Protein AF-A7HI52-F1 (afdb_monomer)

Sequence (106 aa):
MAKKPPDAALPSAEKLMQTFRMSRDLVMFLKGEATRRGSDLTGYVTRVLEGLRNHFGLPPPAARLLDQDREALGLDPADYLLHLLYERSIAVREKGPAFDAKQTKR

Structure (mmCIF, N/CA/C/O backbone):
data_AF-A7HI52-F1
#
_entry.id   AF-A7HI52-F1
#
loop_
_atom_site.group_PDB
_atom_site.id
_atom_site.type_symbol
_atom_site.label_atom_id
_atom_site.label_alt_id
_atom_site.label_comp_id
_atom_site.label_asym_id
_atom_site.label_entity_id
_atom_site.label_seq_id
_atom_site.pdbx_PDB_ins_code
_atom_site.Cartn_x
_atom_site.Cartn_y
_atom_site.Cartn_z
_atom_site.occupancy
_atom_site.B_iso_or_equiv
_atom_site.auth_seq_id
_atom_site.auth_comp_id
_atom_site.auth_asym_id
_atom_site.auth_atom_id
_atom_site.pdbx_PDB_model_num
ATOM 1 N N . MET A 1 1 ? 35.795 -46.468 -3.192 1.00 46.09 1 MET A N 1
ATOM 2 C CA . MET A 1 1 ? 35.254 -45.404 -4.066 1.00 46.09 1 MET A CA 1
ATOM 3 C C . MET A 1 1 ? 34.108 -44.734 -3.323 1.00 46.09 1 MET A C 1
ATOM 5 O O . MET A 1 1 ? 33.107 -45.392 -3.071 1.00 46.09 1 MET A O 1
ATOM 9 N N . ALA A 1 2 ? 34.295 -43.501 -2.847 1.00 47.50 2 ALA A N 1
ATOM 10 C CA . ALA A 1 2 ? 33.302 -42.805 -2.027 1.00 47.50 2 ALA A CA 1
ATOM 11 C C . ALA A 1 2 ? 32.218 -42.172 -2.916 1.00 47.50 2 ALA A C 1
ATOM 13 O O . ALA A 1 2 ? 32.522 -41.454 -3.867 1.00 47.50 2 ALA A O 1
ATOM 14 N N . LYS A 1 3 ? 30.956 -42.479 -2.610 1.00 48.06 3 LYS A N 1
ATOM 15 C CA . LYS A 1 3 ? 29.752 -42.019 -3.308 1.00 48.06 3 LYS A CA 1
ATOM 16 C C . LYS A 1 3 ? 29.521 -40.538 -2.969 1.00 48.06 3 LYS A C 1
ATOM 18 O O . LYS A 1 3 ? 29.233 -40.216 -1.820 1.00 48.06 3 LYS A O 1
ATOM 23 N N . LYS A 1 4 ? 29.691 -39.645 -3.950 1.00 46.19 4 LYS A N 1
ATOM 24 C CA . LYS A 1 4 ? 29.378 -38.209 -3.837 1.00 46.19 4 LYS A CA 1
ATOM 25 C C . LYS A 1 4 ? 27.881 -38.060 -3.488 1.00 46.19 4 LYS A C 1
ATOM 27 O O . LYS A 1 4 ? 27.075 -38.739 -4.131 1.00 46.19 4 LYS A O 1
ATOM 32 N N . PRO A 1 5 ? 27.489 -37.261 -2.478 1.00 51.75 5 PRO A N 1
ATOM 33 C CA . PRO A 1 5 ? 26.074 -37.030 -2.205 1.00 51.75 5 PRO A CA 1
ATOM 34 C C . PRO A 1 5 ? 25.438 -36.304 -3.402 1.00 51.75 5 PRO A C 1
ATOM 36 O O . PRO A 1 5 ? 26.149 -35.588 -4.114 1.00 51.75 5 PRO A O 1
ATOM 39 N N . PRO A 1 6 ? 24.137 -36.514 -3.668 1.00 50.50 6 PRO A N 1
ATOM 40 C CA . PRO A 1 6 ? 23.458 -35.829 -4.756 1.00 50.50 6 PRO A CA 1
ATOM 41 C C . PRO A 1 6 ? 23.530 -34.325 -4.501 1.00 50.50 6 PRO A C 1
ATOM 43 O O . PRO A 1 6 ? 23.177 -33.869 -3.412 1.00 50.50 6 PRO A O 1
ATOM 46 N N . ASP A 1 7 ? 24.014 -33.578 -5.497 1.00 49.81 7 ASP A N 1
ATOM 47 C CA . ASP A 1 7 ? 23.885 -32.126 -5.536 1.00 49.81 7 ASP A CA 1
ATOM 48 C C . ASP A 1 7 ? 22.406 -31.812 -5.299 1.00 49.81 7 ASP A C 1
ATOM 50 O O . ASP A 1 7 ? 21.547 -32.123 -6.129 1.00 49.81 7 ASP A O 1
ATOM 54 N N . ALA A 1 8 ? 22.098 -31.266 -4.123 1.00 52.03 8 ALA A N 1
ATOM 55 C CA . ALA A 1 8 ? 20.802 -30.687 -3.844 1.00 52.03 8 ALA A CA 1
ATOM 56 C C . ALA A 1 8 ? 20.658 -29.513 -4.812 1.00 52.03 8 ALA A C 1
ATOM 58 O O . ALA A 1 8 ? 21.169 -28.423 -4.557 1.00 52.03 8 ALA A O 1
ATOM 59 N N . ALA A 1 9 ? 20.049 -29.780 -5.967 1.00 51.41 9 ALA A N 1
ATOM 60 C CA . ALA A 1 9 ? 19.682 -28.771 -6.934 1.00 51.41 9 ALA A CA 1
ATOM 61 C C . ALA A 1 9 ? 18.914 -27.686 -6.178 1.00 51.41 9 ALA A C 1
ATOM 63 O O . ALA A 1 9 ? 17.797 -27.908 -5.706 1.00 51.41 9 ALA A O 1
ATOM 64 N N . LEU A 1 10 ? 19.559 -26.531 -6.011 1.00 52.94 10 LEU A N 1
ATOM 65 C CA . LEU A 1 10 ? 18.901 -25.306 -5.592 1.00 52.94 10 LEU A CA 1
ATOM 66 C C . LEU A 1 10 ? 17.658 -25.165 -6.480 1.00 52.94 10 LEU A C 1
ATOM 68 O O . LEU A 1 10 ? 17.802 -25.319 -7.698 1.00 52.94 10 LEU A O 1
ATOM 72 N N . PRO A 1 11 ? 16.455 -24.925 -5.927 1.00 51.03 11 PRO A N 1
ATOM 73 C CA . PRO A 1 11 ? 15.306 -24.640 -6.766 1.00 51.03 11 PRO A CA 1
ATOM 74 C C . PRO A 1 11 ? 15.713 -23.503 -7.697 1.00 51.03 11 PRO A C 1
ATOM 76 O O . PRO A 1 11 ? 16.137 -22.438 -7.241 1.00 51.03 11 PRO A O 1
ATOM 79 N N . SER A 1 12 ? 15.678 -23.786 -9.000 1.00 49.41 12 SER A N 1
ATOM 80 C CA . SER A 1 12 ? 15.876 -22.793 -10.044 1.00 49.41 12 SER A CA 1
ATOM 81 C C . SER A 1 12 ? 15.043 -21.577 -9.659 1.00 49.41 12 SER A C 1
ATOM 83 O O . SER A 1 12 ? 13.832 -21.696 -9.465 1.00 49.41 12 SER A O 1
ATOM 85 N N . ALA A 1 13 ? 15.695 -20.427 -9.481 1.00 65.81 13 ALA A N 1
ATOM 86 C CA . ALA A 1 13 ? 15.044 -19.135 -9.303 1.00 65.81 13 ALA A CA 1
ATOM 87 C C . ALA A 1 13 ? 14.391 -18.727 -10.632 1.00 65.81 13 ALA A C 1
ATOM 89 O O . ALA A 1 13 ? 14.764 -17.731 -11.253 1.00 65.81 13 ALA A O 1
ATOM 90 N N . GLU A 1 14 ? 13.489 -19.570 -11.123 1.00 79.44 14 GLU A N 1
ATOM 91 C CA . GLU A 1 14 ? 12.862 -19.436 -12.417 1.00 79.44 14 GLU A CA 1
ATOM 92 C C . GLU A 1 14 ? 11.999 -18.180 -12.386 1.00 79.44 14 GLU A C 1
ATOM 94 O O . GLU A 1 14 ? 10.993 -18.088 -11.680 1.00 79.44 14 GLU A O 1
ATOM 99 N N . LYS A 1 15 ? 12.446 -17.164 -13.122 1.00 79.50 15 LYS A N 1
ATOM 100 C CA . LYS A 1 15 ? 11.694 -15.929 -13.296 1.00 79.50 15 LYS A CA 1
ATOM 101 C C . LYS A 1 15 ? 10.717 -16.137 -14.441 1.00 79.50 15 LYS A C 1
ATOM 103 O O . LYS A 1 15 ? 11.129 -16.258 -15.592 1.00 79.50 15 LYS A O 1
ATOM 108 N N . LEU A 1 16 ? 9.428 -16.138 -14.124 1.00 88.75 16 LEU A N 1
ATOM 109 C CA . LEU A 1 16 ? 8.372 -16.175 -15.128 1.00 88.75 16 LEU A CA 1
ATOM 110 C C . LEU A 1 16 ? 8.139 -14.771 -15.692 1.00 88.75 16 LEU A C 1
ATOM 112 O O . LEU A 1 16 ? 8.006 -13.798 -14.946 1.00 88.75 16 LEU A O 1
ATOM 116 N N . MET A 1 17 ? 8.079 -14.662 -17.019 1.00 91.19 17 MET A N 1
ATOM 117 C CA . MET A 1 17 ? 7.721 -13.413 -17.685 1.00 91.19 17 MET A CA 1
ATOM 118 C C . MET A 1 17 ? 6.199 -13.262 -17.702 1.00 91.19 17 MET A C 1
ATOM 120 O O . MET A 1 17 ? 5.498 -14.082 -18.287 1.00 91.19 17 MET A O 1
ATOM 124 N N . GLN A 1 18 ? 5.700 -12.178 -17.110 1.00 91.31 18 GLN A N 1
ATOM 125 C CA . GLN A 1 18 ? 4.283 -11.823 -17.125 1.00 91.31 18 GLN A CA 1
ATOM 126 C C . GLN A 1 18 ? 4.091 -10.458 -17.785 1.00 91.31 18 GLN A C 1
ATOM 128 O O . GLN A 1 18 ? 4.784 -9.493 -17.466 1.00 91.31 18 GLN A O 1
ATOM 133 N N . THR A 1 19 ? 3.125 -10.361 -18.699 1.00 94.19 19 THR A N 1
ATOM 134 C CA . THR A 1 19 ? 2.705 -9.084 -19.292 1.00 94.19 19 THR A CA 1
ATOM 135 C C . THR A 1 19 ? 1.412 -8.607 -18.641 1.00 94.19 19 THR A C 1
ATOM 137 O O . THR A 1 19 ? 0.465 -9.378 -18.495 1.00 94.19 19 THR A O 1
ATOM 140 N N . PHE A 1 20 ? 1.360 -7.326 -18.286 1.00 93.62 20 PHE A N 1
ATOM 141 C CA . PHE A 1 20 ? 0.172 -6.666 -17.750 1.00 93.62 20 PHE A CA 1
ATOM 142 C C . PHE A 1 20 ? -0.278 -5.552 -18.692 1.00 93.62 20 PHE A C 1
ATOM 144 O O . PHE A 1 20 ? 0.546 -4.853 -19.281 1.00 93.62 20 PHE A O 1
ATOM 151 N N . ARG A 1 21 ? -1.593 -5.352 -18.800 1.00 96.56 21 ARG A N 1
ATOM 152 C CA . ARG A 1 21 ? -2.162 -4.142 -19.403 1.00 96.56 21 ARG A CA 1
ATOM 153 C C . ARG A 1 21 ? -2.471 -3.158 -18.284 1.00 96.56 21 ARG A C 1
ATOM 155 O O . ARG A 1 21 ? -3.176 -3.503 -17.344 1.00 96.56 21 ARG A O 1
ATOM 162 N N . MET A 1 22 ? -1.928 -1.952 -18.384 1.00 96.38 22 MET A N 1
ATOM 163 C CA . MET A 1 22 ? -2.048 -0.905 -17.371 1.00 96.38 22 MET A CA 1
ATOM 164 C C . MET A 1 22 ? -2.388 0.421 -18.046 1.00 96.38 22 MET A C 1
ATOM 166 O O . MET A 1 22 ? -2.053 0.628 -19.215 1.00 96.38 22 MET A O 1
ATOM 170 N N . SER A 1 23 ? -3.031 1.328 -17.312 1.00 98.12 23 SER A N 1
ATOM 171 C CA . SER A 1 23 ? -3.221 2.694 -17.796 1.00 98.12 23 SER A CA 1
ATOM 172 C C . SER A 1 23 ? -1.868 3.386 -17.983 1.00 98.12 23 SER A C 1
ATOM 174 O O . SER A 1 23 ? -0.882 3.073 -17.306 1.00 98.12 23 SER A O 1
ATOM 176 N N . ARG A 1 24 ? -1.819 4.360 -18.898 1.00 97.75 24 ARG A N 1
ATOM 177 C CA . ARG A 1 24 ? -0.614 5.166 -19.129 1.00 97.75 24 ARG A CA 1
ATOM 178 C C . ARG A 1 24 ? -0.131 5.824 -17.836 1.00 97.75 24 ARG A C 1
ATOM 180 O O . ARG A 1 24 ? 1.063 5.779 -17.551 1.00 97.75 24 ARG A O 1
ATOM 187 N N . ASP A 1 25 ? -1.053 6.383 -17.058 1.00 98.38 25 ASP A N 1
ATOM 188 C CA . ASP A 1 25 ? -0.736 7.104 -15.825 1.00 98.38 25 ASP A CA 1
ATOM 189 C C . ASP A 1 25 ? -0.107 6.187 -14.777 1.00 98.38 25 ASP A C 1
ATOM 191 O O . ASP A 1 25 ? 0.896 6.556 -14.166 1.00 98.38 25 ASP A O 1
ATOM 195 N N . LEU A 1 26 ? -0.609 4.953 -14.640 1.00 97.81 26 LEU A N 1
ATOM 196 C CA . LEU A 1 26 ? -0.014 3.964 -13.744 1.00 97.81 26 LEU A CA 1
ATOM 197 C C . LEU A 1 26 ? 1.412 3.607 -14.180 1.00 97.81 26 LEU A C 1
ATOM 199 O O . LEU A 1 26 ? 2.325 3.603 -13.358 1.00 97.81 26 LEU A O 1
ATOM 203 N N . VAL A 1 27 ? 1.641 3.369 -15.475 1.00 97.31 27 VAL A N 1
ATOM 204 C CA . VAL A 1 27 ? 2.992 3.068 -15.984 1.00 97.31 27 VAL A CA 1
ATOM 205 C C . VAL A 1 27 ? 3.951 4.235 -15.736 1.00 97.31 27 VAL A C 1
ATOM 207 O O . VAL A 1 27 ? 5.096 4.016 -15.340 1.00 97.31 27 VAL A O 1
ATOM 210 N N . MET A 1 28 ? 3.500 5.475 -15.945 1.00 98.19 28 MET A N 1
ATOM 211 C CA . MET A 1 28 ? 4.311 6.669 -15.689 1.00 98.19 28 MET A CA 1
ATOM 212 C C . MET A 1 28 ? 4.637 6.827 -14.202 1.00 98.19 28 MET A C 1
ATOM 214 O O . MET A 1 28 ? 5.790 7.091 -13.857 1.00 98.19 28 MET A O 1
ATOM 218 N N . PHE A 1 29 ? 3.656 6.605 -13.327 1.00 98.06 29 PHE A N 1
ATOM 219 C CA . PHE A 1 29 ? 3.852 6.610 -11.881 1.00 98.06 29 PHE A CA 1
ATOM 220 C C . PHE A 1 29 ? 4.899 5.573 -11.448 1.00 98.06 29 PHE A C 1
ATOM 222 O O . PHE A 1 29 ? 5.875 5.931 -10.786 1.00 98.06 29 PHE A O 1
ATOM 229 N N . LEU A 1 30 ? 4.754 4.315 -11.886 1.00 97.50 30 LEU A N 1
ATOM 230 C CA . LEU A 1 30 ? 5.672 3.226 -11.538 1.00 97.50 30 LEU A CA 1
ATOM 231 C C . LEU A 1 30 ? 7.101 3.497 -12.030 1.00 97.50 30 LEU A C 1
ATOM 233 O O . LEU A 1 30 ? 8.061 3.276 -11.295 1.00 97.50 30 LEU A O 1
ATOM 237 N N . LYS A 1 31 ? 7.264 4.026 -13.252 1.00 97.50 31 LYS A N 1
ATOM 238 C CA . LYS A 1 31 ? 8.581 4.427 -13.781 1.00 97.50 31 LYS A CA 1
ATOM 239 C C . LYS A 1 31 ? 9.216 5.546 -12.954 1.00 97.50 31 LYS A C 1
ATOM 241 O O . LYS A 1 31 ? 10.422 5.513 -12.702 1.00 97.50 31 LYS A O 1
ATOM 246 N N . GLY A 1 32 ? 8.419 6.527 -12.530 1.00 98.00 32 GLY A N 1
ATOM 247 C CA . GLY A 1 32 ? 8.881 7.617 -11.673 1.00 98.00 32 GLY A CA 1
ATOM 248 C C . GLY A 1 32 ? 9.362 7.119 -10.309 1.00 98.00 32 GLY A C 1
ATOM 249 O O . GLY A 1 32 ? 10.442 7.497 -9.861 1.00 98.00 32 GLY A O 1
ATOM 250 N N . GLU A 1 33 ? 8.599 6.230 -9.676 1.00 97.94 33 GLU A N 1
ATOM 251 C CA . GLU A 1 33 ? 8.977 5.596 -8.410 1.00 97.94 33 GLU A CA 1
ATOM 252 C C . GLU A 1 33 ? 10.239 4.732 -8.525 1.00 97.94 33 GLU A C 1
ATOM 254 O O . GLU A 1 33 ? 11.137 4.837 -7.687 1.00 97.94 33 GLU A O 1
ATOM 259 N N . ALA A 1 34 ? 10.338 3.923 -9.583 1.00 97.75 34 ALA A N 1
ATOM 260 C CA . ALA A 1 34 ? 11.514 3.105 -9.851 1.00 97.75 34 ALA A CA 1
ATOM 261 C C . ALA A 1 34 ? 12.774 3.981 -9.983 1.00 97.75 34 ALA A C 1
ATOM 263 O O . ALA A 1 34 ? 13.778 3.736 -9.314 1.00 97.75 34 ALA A O 1
ATOM 264 N N . THR A 1 35 ? 12.676 5.077 -10.745 1.00 97.81 35 THR A N 1
ATOM 265 C CA . THR A 1 35 ? 13.766 6.051 -10.921 1.00 97.81 35 THR A CA 1
ATOM 266 C C . THR A 1 35 ? 14.172 6.695 -9.595 1.00 97.81 35 THR A C 1
ATOM 268 O O . THR A 1 35 ? 15.360 6.741 -9.281 1.00 97.81 35 THR A O 1
ATOM 271 N N . ARG A 1 36 ? 13.206 7.143 -8.775 1.00 96.88 36 ARG A N 1
ATOM 272 C CA . ARG A 1 36 ? 13.476 7.736 -7.449 1.00 96.88 36 ARG A CA 1
ATOM 273 C C . ARG A 1 36 ? 14.249 6.800 -6.522 1.00 96.88 36 ARG A C 1
ATOM 275 O O . ARG A 1 36 ? 15.005 7.269 -5.678 1.00 96.88 36 ARG A O 1
ATOM 282 N N . ARG A 1 37 ? 14.050 5.490 -6.664 1.00 93.06 37 ARG A N 1
ATOM 283 C CA . ARG A 1 37 ? 14.713 4.458 -5.855 1.00 93.06 37 ARG A CA 1
ATOM 284 C C . ARG A 1 37 ? 15.984 3.897 -6.496 1.00 93.06 37 ARG A C 1
ATOM 286 O O . ARG A 1 37 ? 16.592 3.010 -5.905 1.00 93.06 37 ARG A O 1
ATOM 293 N N . GLY A 1 38 ? 16.380 4.387 -7.673 1.00 95.75 38 GLY A N 1
ATOM 294 C CA . GLY A 1 38 ? 17.531 3.861 -8.411 1.00 95.75 38 GLY A CA 1
ATOM 295 C C . GLY A 1 38 ? 17.351 2.411 -8.875 1.00 95.75 38 GLY A C 1
ATOM 296 O O . GLY A 1 38 ? 18.335 1.691 -9.007 1.00 95.75 38 GLY A O 1
ATOM 297 N N . SER A 1 39 ? 16.110 1.965 -9.082 1.00 94.69 39 SER A N 1
ATOM 298 C CA . SER A 1 39 ? 15.775 0.605 -9.522 1.00 94.69 39 SER A CA 1
ATOM 299 C C . SER A 1 39 ? 15.165 0.616 -10.920 1.00 94.69 39 SER A C 1
ATOM 301 O O . SER A 1 39 ? 14.485 1.573 -11.289 1.00 94.69 39 SER A O 1
ATOM 303 N N . ASP A 1 40 ? 15.338 -0.462 -11.686 1.00 95.88 40 ASP A N 1
ATOM 304 C CA . ASP A 1 40 ? 14.549 -0.652 -12.904 1.00 95.88 40 ASP A CA 1
ATOM 305 C C . ASP A 1 40 ? 13.062 -0.915 -12.579 1.00 95.88 40 ASP A C 1
ATOM 307 O O . ASP A 1 40 ? 12.685 -1.214 -11.440 1.00 95.88 40 ASP A O 1
ATOM 311 N N . LEU A 1 41 ? 12.198 -0.764 -13.589 1.00 95.75 41 LEU A N 1
ATOM 312 C CA . LEU A 1 41 ? 10.749 -0.898 -13.420 1.00 95.75 41 LEU A CA 1
ATOM 313 C C . LEU A 1 41 ? 10.348 -2.296 -12.927 1.00 95.75 41 LEU A C 1
ATOM 315 O O . LEU A 1 41 ? 9.469 -2.409 -12.075 1.00 95.75 41 LEU A O 1
ATOM 319 N N . THR A 1 42 ? 10.986 -3.345 -13.442 1.00 94.88 42 THR A N 1
ATOM 320 C CA . THR A 1 42 ? 10.688 -4.729 -13.061 1.00 94.88 42 THR A CA 1
ATOM 321 C C . THR A 1 42 ? 11.055 -4.963 -11.602 1.00 94.88 42 THR A C 1
ATOM 323 O O . THR A 1 42 ? 10.228 -5.442 -10.837 1.00 94.88 42 THR A O 1
ATOM 326 N N . GLY A 1 43 ? 12.258 -4.566 -11.185 1.00 94.31 43 GLY A N 1
ATOM 327 C CA . GLY A 1 43 ? 12.725 -4.668 -9.808 1.00 94.31 43 GLY A CA 1
ATOM 328 C C . GLY A 1 43 ? 11.835 -3.898 -8.837 1.00 94.31 43 GLY A C 1
ATOM 329 O O . GLY A 1 43 ? 11.500 -4.417 -7.771 1.00 94.31 43 GLY A O 1
ATOM 330 N N . TYR A 1 44 ? 11.389 -2.696 -9.218 1.00 96.19 44 TYR A N 1
ATOM 331 C CA . TYR A 1 44 ? 10.442 -1.927 -8.414 1.00 96.19 44 TYR A CA 1
ATOM 332 C C . TYR A 1 44 ? 9.097 -2.648 -8.264 1.00 96.19 44 TYR A C 1
ATOM 334 O O . TYR A 1 44 ? 8.630 -2.849 -7.142 1.00 96.19 44 TYR A O 1
ATOM 342 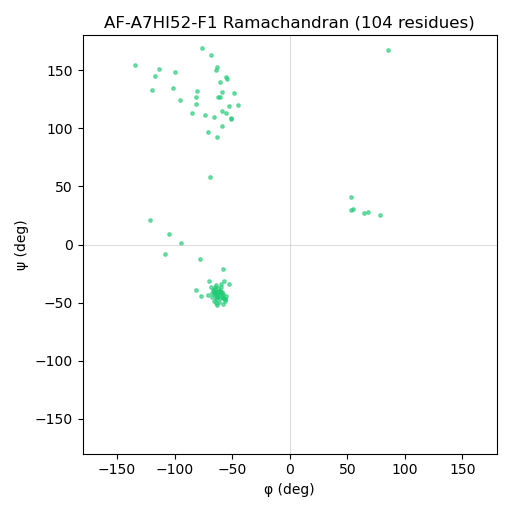N N . VAL A 1 45 ? 8.487 -3.071 -9.376 1.00 95.56 45 VAL A N 1
ATOM 343 C CA . VAL A 1 45 ? 7.174 -3.735 -9.363 1.00 95.56 45 VAL A CA 1
ATOM 344 C C . VAL A 1 45 ? 7.238 -5.060 -8.607 1.00 95.56 45 VAL A C 1
ATOM 346 O O . VAL A 1 45 ? 6.396 -5.300 -7.745 1.00 95.56 45 VAL A O 1
ATOM 349 N N . THR A 1 46 ? 8.260 -5.885 -8.847 1.00 94.00 46 THR A N 1
ATOM 350 C CA . THR A 1 46 ? 8.459 -7.143 -8.118 1.00 94.00 46 THR A CA 1
ATOM 351 C C . THR A 1 46 ? 8.600 -6.895 -6.623 1.00 94.00 46 THR A C 1
ATOM 353 O O . THR A 1 46 ? 7.916 -7.549 -5.846 1.00 94.00 46 THR A O 1
ATOM 356 N N . ARG A 1 47 ? 9.399 -5.904 -6.202 1.00 93.75 47 ARG A N 1
ATOM 357 C CA . ARG A 1 47 ? 9.532 -5.550 -4.781 1.00 93.75 47 ARG A CA 1
ATOM 358 C C . ARG A 1 47 ? 8.188 -5.175 -4.156 1.00 93.75 47 ARG A C 1
ATOM 360 O O . ARG A 1 47 ? 7.932 -5.553 -3.017 1.00 93.75 47 ARG A O 1
ATOM 367 N N . VAL A 1 48 ? 7.357 -4.402 -4.855 1.00 94.19 48 VAL A N 1
ATOM 368 C CA . VAL A 1 48 ? 6.040 -3.989 -4.345 1.00 94.19 48 VAL A CA 1
ATOM 369 C C . VAL A 1 48 ? 5.100 -5.189 -4.225 1.00 94.19 48 VAL A C 1
ATOM 371 O O . VAL A 1 48 ? 4.460 -5.348 -3.190 1.00 94.19 48 VAL A O 1
ATOM 374 N N . LEU A 1 49 ? 5.048 -6.053 -5.241 1.00 93.56 49 LEU A N 1
ATOM 375 C CA . LEU A 1 49 ? 4.191 -7.244 -5.240 1.00 93.56 49 LEU A CA 1
ATOM 376 C C . LEU A 1 49 ? 4.644 -8.287 -4.209 1.00 93.56 49 LEU A C 1
ATOM 378 O O . LEU A 1 49 ? 3.816 -8.848 -3.494 1.00 93.56 49 LEU A O 1
ATOM 382 N N . GLU A 1 50 ? 5.951 -8.522 -4.086 1.00 92.75 50 GLU A N 1
ATOM 383 C CA . GLU A 1 50 ? 6.504 -9.359 -3.020 1.00 92.75 50 GLU A CA 1
ATOM 384 C C . GLU A 1 50 ? 6.226 -8.752 -1.652 1.00 92.75 50 GLU A C 1
ATOM 386 O O . GLU A 1 50 ? 5.817 -9.474 -0.749 1.00 92.75 50 GLU A O 1
ATOM 391 N N . GLY A 1 51 ? 6.380 -7.432 -1.523 1.00 92.06 51 GLY A N 1
ATOM 392 C CA . GLY A 1 51 ? 6.060 -6.689 -0.313 1.00 92.06 51 GLY A CA 1
ATOM 393 C C . GLY A 1 51 ? 4.616 -6.888 0.129 1.00 92.06 51 GLY A C 1
ATOM 394 O O . GLY A 1 51 ? 4.368 -7.212 1.285 1.00 92.06 51 GLY A O 1
ATOM 395 N N . LEU A 1 52 ? 3.661 -6.785 -0.794 1.00 90.38 52 LEU A N 1
ATOM 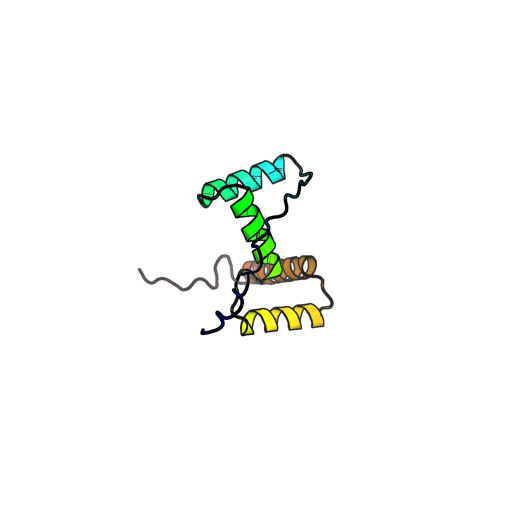396 C CA . LEU A 1 52 ? 2.258 -7.071 -0.499 1.00 90.38 52 LEU A CA 1
ATOM 397 C C . LEU A 1 52 ? 2.060 -8.520 -0.026 1.00 90.38 52 LEU A C 1
ATOM 399 O O . LEU A 1 52 ? 1.316 -8.764 0.917 1.00 90.38 52 LEU A O 1
ATOM 403 N N . ARG A 1 53 ? 2.751 -9.481 -0.649 1.00 88.88 53 ARG A N 1
ATOM 404 C CA . ARG A 1 53 ? 2.667 -10.902 -0.284 1.00 88.88 53 ARG A CA 1
ATOM 405 C C . ARG A 1 53 ? 3.308 -11.220 1.073 1.00 88.88 53 ARG A C 1
ATOM 407 O O . ARG A 1 53 ? 2.887 -12.174 1.718 1.00 88.88 53 ARG A O 1
ATOM 414 N N . ASN A 1 54 ? 4.353 -10.497 1.474 1.00 89.81 54 ASN A N 1
ATOM 415 C CA . ASN A 1 54 ? 5.192 -10.835 2.631 1.00 89.81 54 ASN A CA 1
ATOM 416 C C . ASN A 1 54 ? 5.249 -9.742 3.707 1.00 89.81 54 ASN A C 1
ATOM 418 O O . ASN A 1 54 ? 6.203 -9.696 4.490 1.00 89.81 54 ASN A O 1
ATOM 422 N N . HIS A 1 55 ? 4.257 -8.851 3.730 1.00 91.25 55 HIS A N 1
ATOM 423 C CA . HIS A 1 55 ? 4.197 -7.713 4.649 1.00 91.25 55 HIS A CA 1
ATOM 424 C C . HIS A 1 55 ? 5.460 -6.839 4.616 1.00 91.25 55 HIS A C 1
ATOM 426 O O . HIS A 1 55 ? 5.974 -6.418 5.648 1.00 91.25 55 HIS A O 1
ATOM 432 N N . PHE A 1 56 ? 6.004 -6.595 3.424 1.00 91.75 56 PHE A N 1
ATOM 433 C CA . PHE A 1 56 ? 7.193 -5.774 3.168 1.00 91.75 56 PHE A CA 1
ATOM 434 C C . PHE A 1 56 ? 8.424 -6.180 3.994 1.00 91.75 56 PHE A C 1
ATOM 436 O O . PHE A 1 56 ? 9.288 -5.349 4.286 1.00 91.75 56 PHE A O 1
ATOM 443 N N . GLY A 1 57 ? 8.526 -7.467 4.338 1.00 90.88 57 GLY A N 1
ATOM 444 C CA . GLY A 1 57 ? 9.620 -8.007 5.142 1.00 90.88 57 GLY A CA 1
ATOM 445 C C . GLY A 1 57 ? 9.493 -7.733 6.641 1.00 90.88 57 GLY A C 1
ATOM 446 O O . GLY A 1 57 ? 10.512 -7.696 7.334 1.00 90.88 57 GLY A O 1
ATOM 447 N N . LEU A 1 58 ? 8.274 -7.531 7.158 1.00 93.75 58 LEU A N 1
ATOM 448 C CA . LEU A 1 58 ? 8.047 -7.486 8.602 1.00 93.75 58 LEU A CA 1
ATOM 449 C C . LEU A 1 58 ? 8.571 -8.764 9.285 1.00 93.75 58 LEU A C 1
ATOM 451 O O . LEU A 1 58 ? 8.448 -9.862 8.732 1.00 93.75 58 LEU A O 1
ATOM 455 N N . PRO A 1 59 ? 9.122 -8.661 10.512 1.00 95.50 59 PRO A N 1
ATOM 456 C CA . PRO A 1 59 ? 9.517 -9.834 11.279 1.00 95.50 59 PRO A CA 1
ATOM 457 C C . PRO A 1 59 ? 8.348 -10.822 11.432 1.00 95.50 59 PRO A C 1
ATOM 459 O O . PRO A 1 59 ? 7.221 -10.380 11.675 1.00 95.50 59 PRO A O 1
ATOM 462 N N . PRO A 1 60 ? 8.587 -12.148 11.387 1.00 93.25 60 PRO A N 1
ATOM 463 C CA . PRO A 1 60 ? 7.514 -13.144 11.417 1.00 93.25 60 PRO A CA 1
ATOM 464 C C . PRO A 1 60 ? 6.507 -13.014 12.572 1.00 93.25 60 PRO A C 1
ATOM 466 O O . PRO A 1 60 ? 5.345 -13.353 12.365 1.00 93.25 60 PRO A O 1
ATOM 469 N N . PRO A 1 61 ? 6.882 -12.573 13.791 1.00 95.06 61 PRO A N 1
ATOM 470 C CA . PRO A 1 61 ? 5.897 -12.308 14.839 1.00 95.06 61 PRO A CA 1
ATOM 471 C C . PRO A 1 61 ? 4.942 -11.156 14.498 1.00 95.06 61 PRO A C 1
ATOM 473 O O . PRO A 1 61 ? 3.749 -11.279 14.732 1.00 95.06 61 PRO A O 1
ATOM 476 N N . ALA A 1 62 ? 5.448 -10.064 13.915 1.00 95.56 62 ALA A N 1
ATOM 477 C CA . ALA A 1 62 ? 4.632 -8.910 13.541 1.00 95.56 62 ALA A CA 1
ATOM 478 C C . ALA A 1 62 ? 3.719 -9.229 12.350 1.00 95.56 62 ALA A C 1
ATOM 480 O O . ALA A 1 62 ? 2.535 -8.917 12.395 1.00 95.56 62 ALA A O 1
ATOM 481 N N . ALA A 1 63 ? 4.248 -9.912 11.329 1.00 95.06 63 ALA A N 1
ATOM 482 C CA . ALA A 1 63 ? 3.456 -10.378 10.191 1.00 95.06 63 ALA A CA 1
ATOM 483 C C . ALA A 1 63 ? 2.285 -11.271 10.641 1.00 95.06 63 ALA A C 1
ATOM 485 O O . ALA A 1 63 ? 1.147 -11.030 10.257 1.00 95.06 63 ALA A O 1
ATOM 486 N N . ARG A 1 64 ? 2.545 -12.227 11.549 1.00 95.56 64 ARG A N 1
ATOM 487 C CA . ARG A 1 64 ? 1.506 -13.110 12.104 1.00 95.56 64 ARG A CA 1
ATOM 488 C C . ARG A 1 64 ? 0.389 -12.363 12.830 1.00 95.56 64 ARG A C 1
ATOM 490 O O . ARG A 1 64 ? -0.755 -12.785 12.735 1.00 95.56 64 ARG A O 1
ATOM 497 N N . LEU A 1 65 ? 0.705 -11.282 13.545 1.00 96.69 65 LEU A N 1
ATOM 498 C CA . LEU A 1 65 ? -0.320 -10.464 14.203 1.00 96.69 65 LEU A CA 1
ATOM 499 C C . LEU A 1 65 ? -1.239 -9.790 13.178 1.00 96.69 65 LEU A C 1
ATOM 501 O O . LEU A 1 65 ? -2.450 -9.794 13.364 1.00 96.69 65 LEU A O 1
ATOM 505 N N . LEU A 1 66 ? -0.678 -9.263 12.086 1.00 95.50 66 LEU A N 1
ATOM 506 C CA . LEU A 1 66 ? -1.463 -8.647 11.012 1.00 95.50 66 LEU A CA 1
ATOM 507 C C . LEU A 1 66 ? -2.290 -9.680 10.237 1.00 95.50 66 LEU A C 1
ATOM 509 O O . LEU A 1 66 ? -3.422 -9.398 9.860 1.00 95.50 66 LEU A O 1
ATOM 513 N N . ASP A 1 67 ? -1.758 -10.887 10.031 1.00 95.25 67 ASP A N 1
ATOM 514 C CA . ASP A 1 67 ? -2.513 -11.977 9.407 1.00 95.25 67 ASP A CA 1
ATOM 515 C C . ASP A 1 67 ? -3.720 -12.392 10.260 1.00 95.25 67 ASP A C 1
ATOM 517 O O . ASP A 1 67 ? -4.817 -12.539 9.726 1.00 95.25 67 ASP A O 1
ATOM 521 N N . GLN A 1 68 ? -3.539 -12.522 11.579 1.00 97.56 68 GLN A N 1
ATOM 522 C CA . GLN A 1 68 ? -4.621 -12.848 12.516 1.00 97.56 68 GLN A CA 1
ATOM 523 C C . GLN A 1 68 ? -5.688 -11.753 12.575 1.00 97.56 68 GLN A C 1
ATOM 525 O O . GLN A 1 68 ? -6.878 -12.056 12.580 1.00 97.56 68 GLN A O 1
ATOM 530 N N . ASP A 1 69 ? -5.270 -10.488 12.608 1.00 97.81 69 ASP 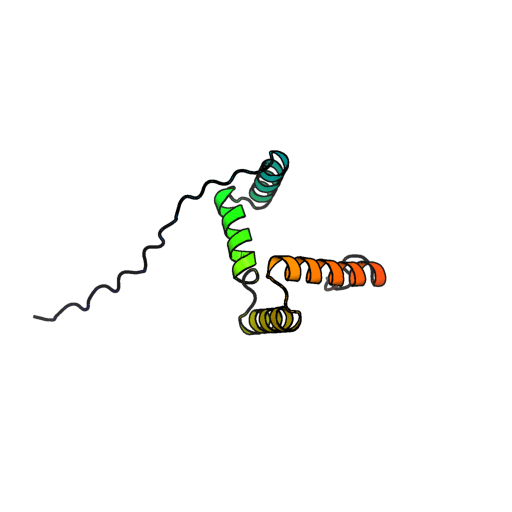A N 1
ATOM 531 C CA . ASP A 1 69 ? -6.176 -9.339 12.609 1.00 97.81 69 ASP A CA 1
ATOM 532 C C . ASP A 1 69 ? -6.990 -9.271 11.309 1.00 97.81 69 ASP A C 1
ATOM 534 O O . ASP A 1 69 ? -8.219 -9.199 11.335 1.00 97.81 69 ASP A O 1
ATOM 538 N N . ARG A 1 70 ? -6.325 -9.430 10.158 1.00 97.12 70 ARG A N 1
ATOM 539 C CA . ARG A 1 70 ? -6.985 -9.525 8.851 1.00 97.12 70 ARG A CA 1
ATOM 540 C C . ARG A 1 70 ? -8.023 -10.648 8.809 1.00 97.12 70 ARG A C 1
ATOM 542 O O . ARG A 1 70 ? -9.129 -10.438 8.311 1.00 97.12 70 ARG A O 1
ATOM 549 N N . GLU A 1 71 ? -7.665 -11.838 9.289 1.00 97.69 71 GLU A N 1
ATOM 550 C CA . GLU A 1 71 ? -8.569 -12.993 9.336 1.00 97.69 71 GLU A CA 1
ATOM 551 C C . GLU A 1 71 ? -9.768 -12.746 10.256 1.00 97.69 71 GLU A C 1
ATOM 553 O O . GLU A 1 71 ? -10.894 -13.063 9.876 1.00 97.69 71 GLU A O 1
ATOM 558 N N . ALA A 1 72 ? -9.554 -12.127 11.419 1.00 98.38 72 ALA A N 1
ATOM 559 C CA . ALA A 1 72 ? -10.623 -11.770 12.349 1.00 98.38 72 ALA A CA 1
ATOM 560 C C . ALA A 1 72 ? -11.597 -10.734 11.763 1.00 98.38 72 ALA A C 1
ATOM 562 O O . ALA A 1 72 ? -12.798 -10.802 12.024 1.00 98.38 72 ALA A O 1
ATOM 563 N N . LEU A 1 73 ? -11.096 -9.806 10.943 1.00 97.75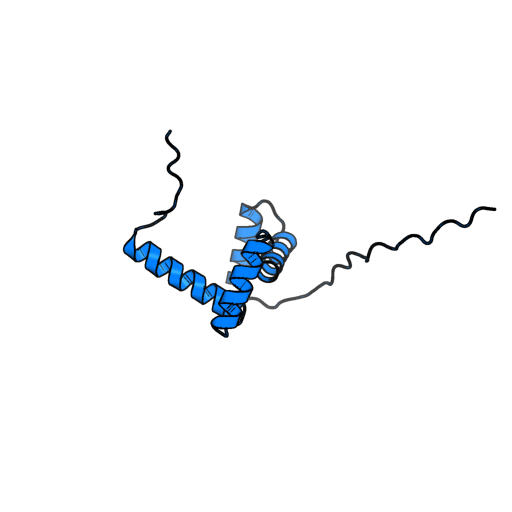 73 LEU A N 1
ATOM 564 C CA . LEU A 1 73 ? -11.910 -8.834 10.209 1.00 97.75 73 LEU A CA 1
ATOM 565 C C . LEU A 1 73 ? -12.592 -9.429 8.965 1.00 97.75 73 LEU A C 1
ATOM 567 O O . LEU A 1 73 ? -13.468 -8.787 8.389 1.00 97.75 73 LEU A O 1
ATOM 571 N N . GLY A 1 74 ? -12.205 -10.636 8.536 1.00 97.88 74 GLY A N 1
ATOM 572 C CA . GLY A 1 74 ? -12.751 -11.285 7.343 1.00 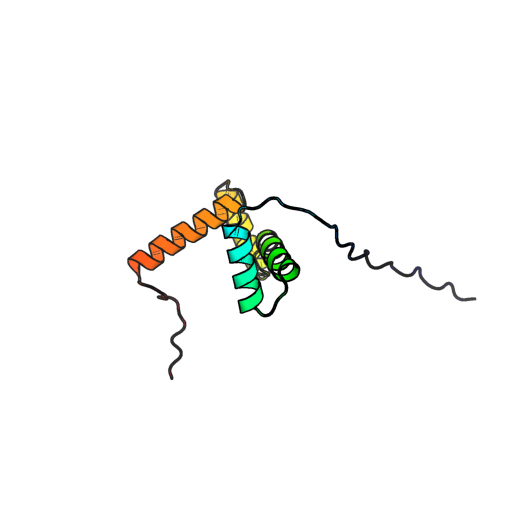97.88 74 GLY A CA 1
ATOM 573 C C . GLY A 1 74 ? -12.372 -10.586 6.034 1.00 97.88 74 GLY A C 1
ATOM 574 O O . GLY A 1 74 ? -13.131 -10.654 5.068 1.00 97.88 74 GLY A O 1
ATOM 575 N N . LEU A 1 75 ? -11.224 -9.901 6.002 1.00 96.94 75 LEU A N 1
ATOM 576 C CA . LEU A 1 75 ? -10.787 -9.103 4.856 1.00 96.94 75 LEU A CA 1
ATOM 577 C C . LEU A 1 75 ? -9.765 -9.844 3.986 1.00 96.94 75 LEU A C 1
ATOM 579 O O . LEU A 1 75 ? -8.928 -10.627 4.461 1.00 96.94 75 LEU A O 1
ATOM 583 N N . ASP A 1 76 ? -9.794 -9.555 2.687 1.00 94.38 76 ASP A N 1
ATOM 584 C CA . ASP A 1 76 ? -8.714 -9.940 1.786 1.00 94.38 76 ASP A CA 1
ATOM 585 C C . ASP A 1 76 ? -7.484 -9.016 1.969 1.00 94.38 76 ASP A C 1
ATOM 587 O O . ASP A 1 76 ? -7.557 -8.008 2.678 1.00 94.38 76 ASP A O 1
ATOM 591 N N . PRO A 1 77 ? -6.312 -9.341 1.389 1.00 91.06 77 PRO A N 1
ATOM 592 C CA . PRO A 1 77 ? -5.11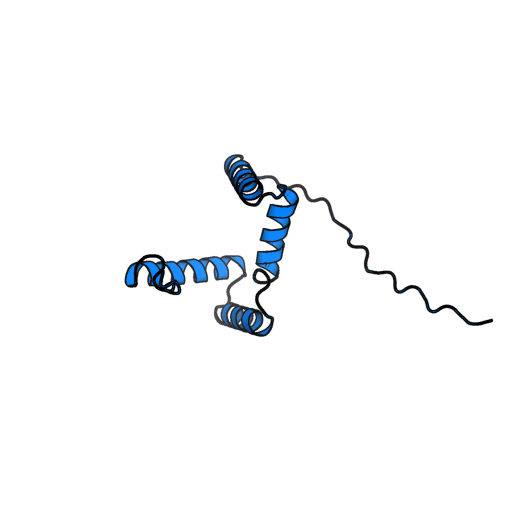5 -8.517 1.561 1.00 91.06 77 PRO A CA 1
ATOM 593 C C . PRO A 1 77 ? -5.242 -7.064 1.069 1.00 91.06 77 PRO A C 1
ATOM 595 O O . PRO A 1 77 ? -4.619 -6.174 1.650 1.00 91.06 77 PRO A O 1
ATOM 598 N N . ALA A 1 78 ? -6.005 -6.809 0.002 1.00 92.25 78 ALA A N 1
ATOM 599 C CA . ALA A 1 78 ? -6.164 -5.469 -0.559 1.00 92.25 78 ALA A CA 1
ATOM 600 C C . ALA A 1 78 ? -7.123 -4.625 0.292 1.00 92.25 78 ALA A C 1
ATOM 602 O O . ALA A 1 78 ? -6.800 -3.480 0.622 1.00 92.25 78 ALA A O 1
ATOM 603 N N . ASP A 1 79 ? -8.245 -5.209 0.713 1.00 95.88 79 ASP A N 1
ATOM 604 C CA . ASP A 1 79 ? -9.210 -4.574 1.610 1.00 95.88 79 ASP A CA 1
ATOM 605 C C . ASP A 1 79 ? -8.607 -4.318 2.992 1.00 95.88 79 ASP A C 1
ATOM 607 O O . ASP A 1 79 ? -8.840 -3.270 3.596 1.00 95.88 79 ASP A O 1
ATOM 611 N N . TYR A 1 80 ? -7.755 -5.223 3.477 1.00 95.88 80 TYR A N 1
ATOM 612 C CA . TYR A 1 80 ? -7.021 -5.010 4.719 1.00 95.88 80 TYR A CA 1
ATOM 613 C C . TYR A 1 80 ? -6.027 -3.848 4.610 1.00 95.88 80 TYR A C 1
ATOM 615 O O . TYR A 1 80 ? -5.947 -3.019 5.514 1.00 95.88 80 TYR A O 1
ATOM 623 N N . LEU A 1 81 ? -5.316 -3.707 3.484 1.00 94.69 81 LEU A N 1
ATOM 624 C CA . LEU A 1 81 ? -4.453 -2.544 3.258 1.00 94.69 81 LEU A CA 1
ATOM 625 C C . LEU A 1 81 ? -5.261 -1.237 3.239 1.00 94.69 81 LEU A C 1
ATOM 627 O O . LEU A 1 81 ? -4.824 -0.238 3.814 1.00 94.69 81 LEU A O 1
ATOM 631 N N . LEU A 1 82 ? -6.441 -1.239 2.612 1.00 96.56 82 LEU A N 1
ATOM 632 C CA . LEU A 1 82 ? -7.349 -0.094 2.633 1.00 96.56 82 LEU A CA 1
ATOM 633 C C . LEU A 1 82 ? -7.811 0.230 4.060 1.00 96.56 82 LEU A C 1
ATOM 635 O O . LEU A 1 82 ? -7.775 1.397 4.452 1.00 96.56 82 LEU A O 1
ATOM 639 N N . HIS A 1 83 ? -8.179 -0.786 4.844 1.00 97.31 83 HIS A N 1
ATOM 640 C CA . HIS A 1 83 ? -8.535 -0.637 6.254 1.00 97.31 83 HIS A CA 1
ATOM 641 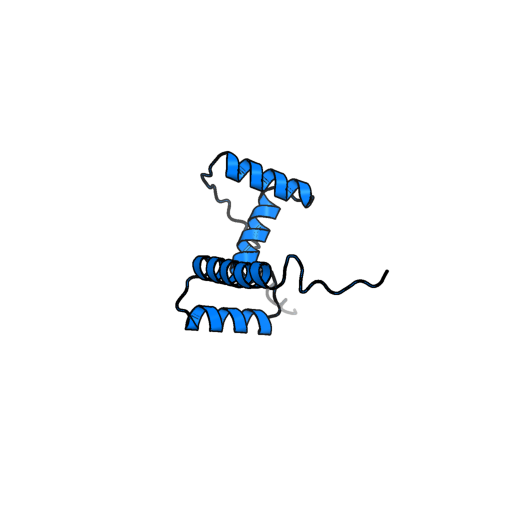C C . HIS A 1 83 ? -7.397 0.017 7.054 1.00 97.31 83 HIS A C 1
ATOM 643 O O . HIS A 1 83 ? -7.614 1.034 7.711 1.00 97.31 83 HIS A O 1
ATOM 649 N N . LEU A 1 84 ? -6.159 -0.469 6.913 1.00 96.19 84 LEU A N 1
ATOM 650 C CA . LEU A 1 84 ? -4.991 0.109 7.588 1.00 96.19 84 LEU A CA 1
ATOM 651 C C . LEU A 1 84 ? -4.740 1.575 7.193 1.00 96.19 84 LEU A C 1
ATOM 653 O O . LEU A 1 84 ? -4.414 2.408 8.044 1.00 96.19 84 LEU A O 1
ATOM 657 N N . LEU A 1 85 ? -4.891 1.915 5.908 1.00 97.69 85 LEU A N 1
ATOM 658 C CA . LEU A 1 85 ? -4.764 3.297 5.431 1.00 97.69 85 LEU A CA 1
ATOM 659 C C . LEU A 1 85 ? -5.867 4.196 5.997 1.00 97.69 85 LEU A C 1
ATOM 661 O O . LEU A 1 85 ? -5.592 5.338 6.374 1.00 97.69 85 LEU A O 1
ATOM 665 N N . TYR A 1 86 ? -7.094 3.685 6.085 1.00 97.94 86 TYR A N 1
ATOM 666 C CA . TYR A 1 86 ? -8.223 4.397 6.668 1.00 97.94 86 TYR A CA 1
ATOM 667 C C . TYR A 1 86 ? -7.999 4.681 8.159 1.00 97.94 86 TYR A C 1
ATOM 669 O O . TYR A 1 86 ? -8.051 5.846 8.564 1.00 97.94 86 TYR A O 1
ATOM 677 N N . GLU A 1 87 ? -7.630 3.673 8.950 1.00 97.75 87 GLU A N 1
ATOM 678 C CA . GLU A 1 87 ? -7.310 3.839 10.375 1.00 97.75 87 GLU A CA 1
ATOM 679 C C . GLU A 1 87 ? -6.163 4.836 10.584 1.00 97.75 87 GLU A C 1
ATOM 681 O O . GLU A 1 87 ? -6.231 5.745 11.421 1.00 97.75 87 GLU A O 1
ATOM 686 N N . ARG A 1 88 ? -5.119 4.758 9.748 1.00 97.62 88 ARG A N 1
ATOM 687 C CA . ARG A 1 88 ? -4.029 5.737 9.785 1.00 97.62 88 ARG A CA 1
ATOM 688 C C . ARG A 1 88 ? -4.511 7.150 9.452 1.00 97.62 88 ARG A C 1
ATOM 690 O O . ARG A 1 88 ? -4.020 8.105 10.054 1.00 97.62 88 ARG A O 1
ATOM 697 N N . SER A 1 89 ? -5.450 7.301 8.519 1.00 98.06 89 SER A N 1
ATOM 698 C CA . SER A 1 89 ? -6.006 8.607 8.148 1.00 98.06 89 SER A CA 1
ATOM 699 C C . SER A 1 89 ? -6.778 9.257 9.300 1.00 98.06 89 SER A C 1
ATOM 701 O O . SER A 1 89 ? -6.627 10.460 9.522 1.00 98.06 89 SER A O 1
ATOM 703 N N . ILE A 1 90 ? -7.517 8.464 10.089 1.00 98.31 90 ILE A N 1
ATOM 704 C CA . ILE A 1 90 ? -8.202 8.933 11.301 1.00 98.31 90 ILE A CA 1
ATOM 705 C C . ILE A 1 90 ? -7.170 9.448 12.303 1.00 98.31 90 ILE A C 1
ATOM 707 O O . ILE A 1 90 ? -7.268 10.587 12.761 1.00 98.31 90 ILE A O 1
ATOM 711 N N . ALA A 1 91 ? -6.126 8.660 12.572 1.00 97.81 91 ALA A N 1
ATOM 712 C CA . ALA A 1 91 ? -5.079 9.054 13.508 1.00 97.81 91 ALA A CA 1
ATOM 713 C C . ALA A 1 91 ? -4.353 10.342 13.074 1.00 97.81 91 ALA A C 1
ATOM 715 O O . ALA A 1 91 ? -4.080 11.206 13.906 1.00 97.81 91 ALA A O 1
ATOM 716 N N . VAL A 1 92 ? -4.065 10.502 11.776 1.00 98.19 92 VAL A N 1
ATOM 717 C CA . VAL A 1 92 ? -3.445 11.724 11.230 1.00 98.19 92 VAL A CA 1
ATOM 718 C C . VAL A 1 92 ? -4.381 12.927 11.336 1.00 98.19 92 VAL A C 1
ATOM 720 O O . VAL A 1 92 ? -3.919 14.019 11.663 1.00 98.19 92 VAL A O 1
ATOM 723 N N . ARG A 1 93 ? -5.686 12.748 11.101 1.00 97.69 93 ARG A N 1
ATOM 724 C CA . ARG A 1 93 ? -6.686 13.813 11.273 1.00 97.69 93 ARG A CA 1
ATOM 725 C C . ARG A 1 93 ? -6.735 14.312 12.717 1.00 97.69 93 ARG A C 1
ATOM 727 O O . ARG A 1 93 ? -6.862 15.510 12.935 1.00 97.69 93 ARG A O 1
ATOM 734 N N . GLU A 1 94 ? -6.640 13.405 13.685 1.00 97.88 94 GLU A N 1
ATOM 735 C CA . GLU A 1 94 ? -6.757 13.731 15.111 1.00 97.88 94 GLU A CA 1
ATOM 736 C C . GLU A 1 94 ? -5.464 14.282 15.719 1.00 97.88 94 GLU A C 1
ATOM 738 O O . GLU A 1 94 ? -5.509 15.186 16.549 1.00 97.88 94 GLU A O 1
ATOM 743 N N . LYS A 1 95 ? -4.308 13.740 15.323 1.00 97.75 95 LYS A N 1
ATOM 744 C CA . LYS A 1 95 ? -3.012 14.018 15.969 1.00 97.75 95 LYS A CA 1
ATOM 745 C C . LYS A 1 95 ? -2.078 14.889 15.126 1.00 97.75 95 LYS A C 1
ATOM 747 O O . LYS A 1 95 ? -1.036 15.318 15.614 1.00 97.75 95 LYS A O 1
ATOM 752 N N . GLY A 1 96 ? -2.444 15.152 13.876 1.00 96.31 96 GLY A N 1
ATOM 753 C CA . GLY A 1 96 ? -1.634 15.873 12.902 1.00 96.31 96 GLY A CA 1
ATOM 754 C C . GLY A 1 96 ? -0.640 14.980 12.140 1.00 96.31 96 GLY A C 1
ATOM 755 O O . GLY A 1 96 ? -0.414 13.819 12.496 1.00 96.31 96 GLY A O 1
ATOM 756 N N . PRO A 1 97 ? -0.031 15.494 11.056 1.00 96.69 97 PRO A N 1
ATOM 757 C CA . PRO A 1 97 ? 0.954 14.753 10.271 1.00 96.69 97 PRO A CA 1
ATOM 758 C C . PRO A 1 97 ? 2.187 14.355 11.091 1.00 96.69 97 PRO A C 1
ATOM 760 O O . PRO A 1 97 ? 2.704 15.151 11.868 1.00 96.69 97 PRO A O 1
ATOM 763 N N . ALA A 1 98 ? 2.690 13.137 10.862 1.00 94.19 98 ALA A N 1
ATOM 764 C CA . ALA A 1 98 ? 3.914 12.614 11.481 1.00 94.19 98 ALA A CA 1
ATOM 765 C C . ALA A 1 98 ? 3.933 12.656 13.029 1.00 94.19 98 ALA A C 1
ATOM 767 O O . ALA A 1 98 ? 5.000 12.764 13.631 1.00 94.19 98 ALA A O 1
ATOM 768 N N . PHE A 1 99 ? 2.767 12.536 13.677 1.00 95.12 99 PHE A N 1
ATOM 769 C CA . PHE A 1 99 ? 2.620 12.587 15.141 1.00 95.12 99 PHE A CA 1
ATOM 770 C C . PHE A 1 99 ? 3.433 11.526 15.909 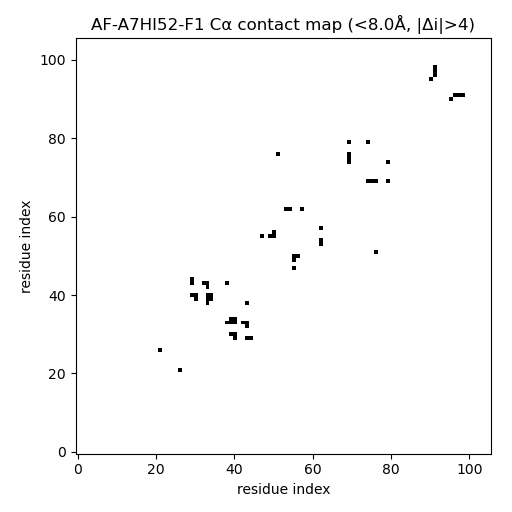1.00 95.12 99 PHE A C 1
ATOM 772 O O . PHE A 1 99 ? 3.686 11.676 17.100 1.00 95.12 99 PHE A O 1
ATOM 779 N N . ASP A 1 100 ? 3.821 10.441 15.243 1.00 93.94 100 ASP A N 1
ATOM 780 C CA . ASP A 1 100 ? 4.608 9.324 15.770 1.00 93.94 100 ASP A CA 1
ATOM 781 C C . ASP A 1 100 ? 6.072 9.343 15.304 1.00 93.94 100 ASP A C 1
ATOM 783 O O . ASP A 1 100 ? 6.819 8.388 15.539 1.00 93.94 100 ASP A O 1
ATOM 787 N N . ALA A 1 101 ? 6.514 10.426 14.658 1.00 92.12 101 ALA A N 1
ATOM 788 C CA . ALA A 1 101 ? 7.915 10.593 14.317 1.00 92.12 101 ALA A CA 1
ATOM 789 C C . ALA A 1 101 ? 8.754 10.655 15.600 1.00 92.12 101 ALA A C 1
ATOM 791 O O . ALA A 1 101 ? 8.516 11.475 16.491 1.00 92.12 101 ALA A O 1
ATOM 792 N N . LYS A 1 102 ? 9.785 9.805 15.689 1.00 82.06 102 LYS A N 1
ATOM 793 C CA . LYS A 1 102 ? 10.797 9.926 16.744 1.00 82.06 102 LYS A CA 1
ATOM 794 C C . LYS A 1 102 ? 11.422 11.313 16.616 1.00 82.06 102 LYS A C 1
ATOM 79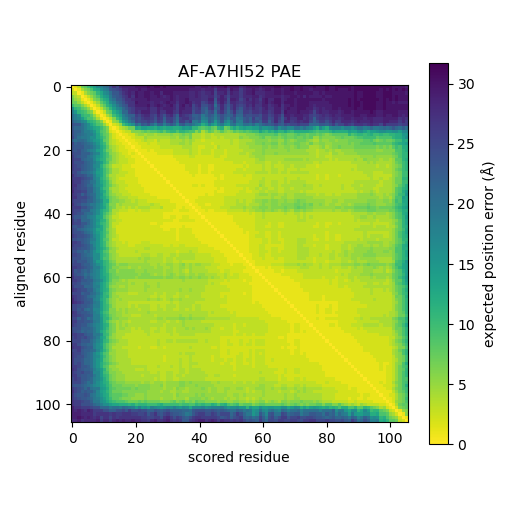6 O O . LYS A 1 102 ? 12.068 11.587 15.607 1.00 82.06 102 LYS A O 1
ATOM 801 N N . GLN A 1 103 ? 11.236 12.177 17.615 1.00 67.69 103 GLN A N 1
ATOM 802 C CA . GLN A 1 103 ? 11.897 13.478 17.645 1.00 67.69 103 GLN A CA 1
ATOM 803 C C . GLN A 1 103 ? 13.411 13.256 17.614 1.00 67.69 103 GLN A C 1
ATOM 805 O O . GLN A 1 103 ? 14.025 12.886 18.615 1.00 67.69 103 GLN A O 1
ATOM 810 N N . THR A 1 104 ? 14.026 13.456 16.453 1.00 56.59 104 THR A N 1
ATOM 811 C CA . THR A 1 104 ? 15.474 13.586 16.363 1.00 56.59 104 THR A CA 1
ATOM 812 C C . THR A 1 104 ? 15.812 14.930 16.994 1.00 56.59 104 THR A C 1
ATOM 814 O O . THR A 1 104 ? 15.660 15.968 16.351 1.00 56.59 104 THR A O 1
ATOM 817 N N . LYS A 1 105 ? 16.206 14.929 18.275 1.00 51.97 105 LYS A N 1
ATOM 818 C CA . LYS A 1 105 ? 16.882 16.088 18.866 1.00 51.97 105 LYS A CA 1
ATOM 819 C C . LYS A 1 105 ? 18.104 16.372 17.988 1.00 51.97 105 LYS A C 1
ATOM 821 O O . LYS A 1 105 ? 18.967 15.504 17.865 1.00 51.97 105 LYS A O 1
ATOM 826 N N . ARG A 1 106 ? 18.089 17.515 17.303 1.00 44.62 106 ARG A N 1
ATOM 827 C CA . ARG A 1 106 ? 19.281 18.091 16.679 1.00 44.62 106 ARG A CA 1
ATOM 828 C C . ARG A 1 106 ? 20.192 18.652 17.758 1.00 44.62 106 ARG A C 1
ATOM 830 O O . ARG A 1 106 ? 19.639 19.131 18.774 1.00 44.62 106 ARG A O 1
#

Radius of gyration: 20.49 Å; Cα contacts (8 Å, |Δi|>4): 32; chains: 1; bounding box: 48×64×38 Å

pLDDT: mean 88.08, std 16.32, range [44.62, 98.38]

Mean predicted aligned error: 8.49 Å

Solvent-accessible surface area (backbone atoms only — not comparable to full-atom values): 6685 Å² total; per-residue (Å²): 136,86,81,78,76,78,80,78,72,68,79,74,86,76,78,80,90,79,89,80,91,74,57,70,66,57,54,51,50,48,46,50,53,11,54,77,69,78,38,56,54,64,60,40,52,50,52,52,54,51,20,71,75,49,58,65,70,48,58,70,72,60,41,50,52,53,53,52,52,31,56,75,71,70,45,55,77,68,57,38,50,50,49,56,52,50,55,49,48,54,51,34,70,76,63,37,84,72,69,82,59,78,81,75,82,124

Foldseek 3Di:
DDDDPPDPPDPPPDDDDDDDDDDPVVQVVLCVVCVVVVHHSVVSVVQVVVCLVCVSPPDPVVSVVLVVVCVVVVHDSVVSVVVVVVVVVVVCVVQNPPNVPDPPDD

Secondary structure (DSSP, 8-state):
---PPP-----------------HHHHHHHHHHHHHTT--HHHHHHHHHHHHHHGGG--HHHHHHHHHHHHHHT--HHHHHHHHHHHHHHHHHHH-TTTT------

Nearest PDB structures (foldseek):
  2bsq-assembly1_F  TM=6.322E-01  e=3.077E+00  Neisseria gonorrhoeae